Protein AF-X1N8A3-F1 (afdb_monomer)

Nearest PDB structures (foldseek):
  5oqo-assembly1_A  TM=4.784E-01  e=7.679E+00  Saccharomyces cerevisiae S288C
  8vc9-assembly3_E  TM=4.366E-01  e=6.749E+00  Leptospira interrogans serovar Copenhageni
  5oqn-assembly1_A  TM=4.807E-01  e=9.320E+00  Saccharomyces cerevisiae S288C

Mean predicted aligned error: 8.74 Å

Sequence (66 aa):
MQMETRGLLDIDSGGIPVDARIRIGEFFKMASKGEIEPRELKEELERWGLFEEYEDRFFAIFRKGR

pLDDT: mean 77.35, std 14.31, range [48.78, 90.5]

Secondary structure (DSSP, 8-state):
-----TT---B-TTS-BHHHHHHHHHHHHHHHHTSS-HHHHHHHHHHTT-HHHHHHHHHHHHHT--

Foldseek 3Di:
DDDPPDDFDPQPPLRHTPVLVVVLVVLLVCLLVVVDPLVVSQVSCVVSVNCVVCVVVSVVSVVVPD

Structure (mmCIF, N/CA/C/O backbone):
data_AF-X1N8A3-F1
#
_entry.id   AF-X1N8A3-F1
#
loop_
_atom_site.group_PDB
_atom_site.id
_atom_site.type_symbol
_atom_site.label_atom_id
_atom_site.label_alt_id
_atom_site.label_comp_id
_atom_site.label_asym_id
_atom_site.label_entity_id
_atom_site.label_seq_id
_atom_site.pdbx_PDB_ins_code
_atom_site.Cartn_x
_atom_site.Cartn_y
_atom_site.Cartn_z
_atom_site.occupancy
_atom_site.B_iso_or_equiv
_atom_site.auth_seq_id
_atom_site.auth_comp_id
_atom_site.auth_asym_id
_atom_site.auth_atom_id
_atom_site.pdbx_PDB_model_num
ATOM 1 N N . MET A 1 1 ? 23.904 -22.424 -27.615 1.00 50.09 1 MET A N 1
ATOM 2 C CA . MET A 1 1 ? 24.402 -22.279 -26.2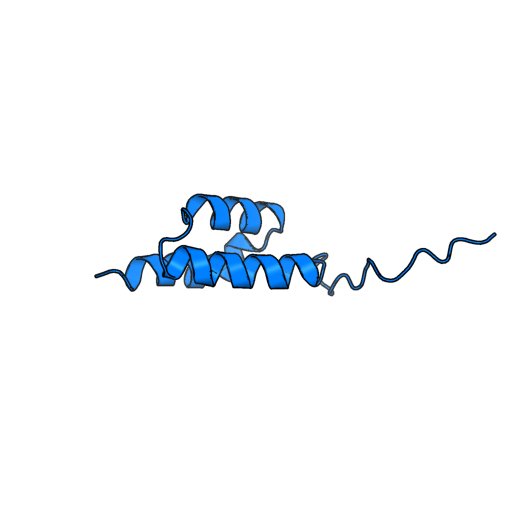34 1.00 50.09 1 MET A CA 1
ATOM 3 C C . MET A 1 1 ? 23.183 -22.311 -25.337 1.00 50.09 1 MET A C 1
ATOM 5 O O . MET A 1 1 ? 22.252 -21.562 -25.587 1.00 50.09 1 MET A O 1
ATOM 9 N N . GLN A 1 2 ? 23.160 -23.268 -24.415 1.00 60.59 2 GLN A N 1
ATOM 10 C CA . GLN A 1 2 ? 22.082 -23.517 -23.461 1.00 60.59 2 GLN A CA 1
ATOM 11 C C . GLN A 1 2 ? 22.009 -22.373 -22.453 1.00 60.59 2 GLN A C 1
ATOM 13 O O . GLN A 1 2 ? 23.058 -22.078 -21.893 1.00 60.59 2 GLN A O 1
ATOM 18 N N . MET A 1 3 ? 20.820 -21.816 -22.189 1.00 51.59 3 MET A N 1
ATOM 19 C CA . MET A 1 3 ? 20.407 -21.274 -20.879 1.00 51.59 3 MET A CA 1
ATOM 20 C C . MET A 1 3 ? 18.872 -21.260 -20.790 1.00 51.59 3 MET A C 1
ATOM 22 O O . MET A 1 3 ? 18.221 -20.223 -20.864 1.00 51.59 3 MET A O 1
ATOM 26 N N . GLU A 1 4 ? 18.290 -22.446 -20.636 1.00 48.84 4 GLU A N 1
ATOM 27 C CA . GLU A 1 4 ? 16.934 -22.625 -20.118 1.00 48.84 4 GLU A CA 1
ATOM 28 C C . GLU A 1 4 ? 16.957 -22.386 -18.598 1.00 48.84 4 GLU A C 1
ATOM 30 O O . GLU A 1 4 ? 17.041 -23.320 -17.800 1.00 48.84 4 GLU A O 1
ATOM 35 N N . THR A 1 5 ? 16.909 -21.122 -18.170 1.00 51.75 5 THR A N 1
ATOM 36 C CA . THR A 1 5 ? 16.679 -20.778 -16.758 1.00 51.75 5 THR A CA 1
ATOM 37 C C . THR A 1 5 ? 15.188 -20.545 -16.541 1.00 51.75 5 THR A C 1
ATOM 39 O O . THR A 1 5 ? 14.692 -19.428 -16.593 1.00 51.75 5 THR A O 1
ATOM 42 N N . ARG A 1 6 ? 14.476 -21.658 -16.351 1.00 51.16 6 ARG A N 1
ATOM 43 C CA . ARG A 1 6 ? 13.379 -21.845 -15.384 1.00 51.16 6 ARG A CA 1
ATOM 44 C C . ARG A 1 6 ? 12.630 -20.564 -14.951 1.00 51.16 6 ARG A C 1
ATOM 46 O O . ARG A 1 6 ? 13.063 -19.889 -14.028 1.00 51.16 6 ARG A O 1
ATOM 53 N N . GLY A 1 7 ? 11.467 -20.311 -15.555 1.00 49.03 7 GLY A N 1
ATOM 54 C CA . GLY A 1 7 ? 10.241 -19.850 -14.875 1.00 49.03 7 GLY A CA 1
ATOM 55 C C . GLY A 1 7 ? 10.277 -18.655 -13.909 1.00 49.03 7 GLY A C 1
ATOM 56 O O . GLY A 1 7 ? 9.464 -18.646 -12.995 1.00 49.03 7 GLY A O 1
ATOM 57 N N . LEU A 1 8 ? 11.174 -17.676 -14.062 1.00 51.59 8 LEU A N 1
ATOM 58 C CA . LEU A 1 8 ? 11.340 -16.587 -13.077 1.00 51.59 8 LEU A CA 1
ATOM 59 C C . LEU A 1 8 ? 11.074 -15.171 -13.603 1.00 51.59 8 LEU A C 1
ATOM 61 O O . LEU A 1 8 ? 11.274 -14.211 -12.867 1.00 51.59 8 LEU A O 1
ATOM 65 N N . LEU A 1 9 ? 10.642 -15.010 -14.854 1.00 53.66 9 LEU A N 1
ATOM 66 C CA . LEU A 1 9 ? 10.503 -13.688 -15.472 1.00 53.66 9 LEU A CA 1
ATOM 67 C C . LEU A 1 9 ? 9.209 -13.577 -16.288 1.00 53.66 9 LEU A C 1
ATOM 69 O O . LEU A 1 9 ? 9.241 -13.113 -17.423 1.00 53.66 9 LEU A O 1
ATOM 73 N N . ASP A 1 10 ? 8.066 -13.982 -15.725 1.00 53.91 10 ASP A N 1
ATOM 74 C CA . ASP A 1 10 ? 6.786 -13.428 -16.194 1.00 53.91 10 ASP A CA 1
ATOM 75 C C . ASP A 1 10 ? 6.653 -12.035 -15.563 1.00 53.91 10 ASP A C 1
ATOM 77 O O . ASP A 1 10 ? 6.039 -11.813 -14.517 1.00 53.91 10 ASP A O 1
ATOM 81 N N . ILE A 1 11 ? 7.453 -11.125 -16.107 1.00 55.69 11 ILE A N 1
ATOM 82 C CA . ILE A 1 11 ? 7.457 -9.719 -15.753 1.00 55.69 11 ILE A CA 1
ATOM 83 C C . ILE A 1 11 ? 6.328 -9.110 -16.577 1.00 55.69 11 ILE A C 1
ATOM 85 O O . ILE A 1 11 ? 6.390 -9.118 -17.806 1.00 55.69 11 ILE A O 1
ATOM 89 N N . ASP A 1 12 ? 5.286 -8.619 -15.908 1.00 60.97 12 ASP A N 1
ATOM 90 C CA . ASP A 1 12 ? 4.189 -7.933 -16.592 1.00 60.97 12 ASP A CA 1
ATOM 91 C C . ASP A 1 12 ? 4.711 -6.686 -17.325 1.00 60.97 12 ASP A C 1
ATOM 93 O O . ASP A 1 12 ? 5.807 -6.197 -17.044 1.00 60.97 12 ASP A O 1
ATOM 97 N N . SER A 1 13 ? 3.903 -6.129 -18.226 1.00 54.97 13 SER A N 1
ATOM 98 C CA . SER A 1 13 ? 4.227 -4.975 -19.082 1.00 54.97 13 SER A CA 1
ATOM 99 C C . SER A 1 13 ? 4.844 -3.767 -18.343 1.00 54.97 13 SER A C 1
ATOM 101 O O . SER A 1 13 ? 5.470 -2.921 -18.976 1.00 54.97 13 SER A O 1
ATOM 103 N N . GLY A 1 14 ? 4.689 -3.684 -17.015 1.00 62.75 14 GLY A N 1
ATOM 104 C CA . GLY A 1 14 ? 5.283 -2.672 -16.134 1.00 62.75 14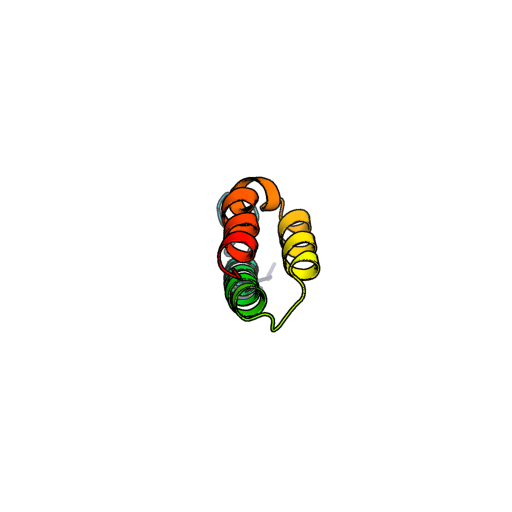 GLY A CA 1
ATOM 105 C C . GLY A 1 14 ? 6.600 -3.040 -15.429 1.00 62.75 14 GLY A C 1
ATOM 106 O O . GLY A 1 14 ? 7.019 -2.297 -14.550 1.00 62.75 14 GLY A O 1
ATOM 107 N N . GLY A 1 15 ? 7.263 -4.159 -15.738 1.00 68.69 15 GLY A N 1
ATOM 108 C CA . GLY A 1 15 ? 8.546 -4.491 -15.096 1.00 68.69 15 GLY A CA 1
ATOM 109 C C . GLY A 1 15 ? 8.426 -5.186 -13.729 1.00 68.69 15 GLY A C 1
ATOM 110 O O . GLY A 1 15 ? 9.437 -5.410 -13.063 1.00 68.69 15 GLY A O 1
ATOM 111 N N . ILE A 1 16 ? 7.208 -5.561 -13.316 1.00 73.06 16 ILE A N 1
ATOM 112 C CA . ILE A 1 16 ? 6.925 -6.141 -11.997 1.00 73.06 16 ILE A CA 1
ATOM 113 C C . ILE A 1 16 ? 6.742 -7.662 -12.097 1.00 73.06 16 ILE A C 1
ATOM 115 O O . ILE A 1 16 ? 5.843 -8.112 -12.815 1.00 73.06 16 ILE A O 1
ATOM 119 N N . PRO A 1 17 ? 7.527 -8.468 -11.358 1.00 76.50 17 PRO A N 1
ATOM 120 C CA . PRO A 1 17 ? 7.311 -9.907 -11.293 1.00 76.50 17 PRO A CA 1
ATOM 121 C C . PRO A 1 17 ? 6.003 -10.227 -10.558 1.00 76.50 17 PRO A C 1
ATOM 123 O O . PRO A 1 17 ? 5.643 -9.568 -9.578 1.00 76.50 17 PRO A O 1
ATOM 126 N N . VAL A 1 18 ? 5.300 -11.272 -11.000 1.00 77.12 18 VAL A N 1
ATOM 127 C CA . VAL A 1 18 ? 4.037 -11.728 -10.388 1.00 77.12 18 VAL A CA 1
ATOM 128 C C . VAL A 1 18 ? 4.163 -11.920 -8.870 1.00 77.12 18 VAL A C 1
ATOM 130 O O . VAL A 1 18 ? 3.285 -11.479 -8.125 1.00 77.12 18 VAL A O 1
ATOM 133 N N . ASP A 1 19 ? 5.278 -12.475 -8.392 1.00 78.19 19 ASP A N 1
ATOM 134 C CA . ASP A 1 19 ? 5.564 -12.642 -6.963 1.00 78.19 19 ASP A CA 1
ATOM 135 C C . ASP A 1 19 ? 5.548 -11.327 -6.174 1.00 78.19 19 ASP A C 1
ATOM 137 O O . ASP A 1 19 ? 5.039 -11.285 -5.052 1.00 78.19 19 ASP A O 1
ATOM 141 N N . ALA A 1 20 ? 6.059 -10.231 -6.748 1.00 82.19 20 ALA A N 1
ATOM 142 C CA . ALA A 1 20 ? 6.021 -8.923 -6.096 1.00 82.19 20 ALA A CA 1
ATOM 143 C C . ALA A 1 20 ? 4.578 -8.436 -5.932 1.00 82.19 20 ALA A C 1
ATOM 145 O O . ALA A 1 20 ? 4.213 -7.925 -4.875 1.00 82.19 20 ALA A O 1
ATOM 146 N N . ARG A 1 21 ? 3.727 -8.671 -6.936 1.00 81.19 21 ARG A N 1
ATOM 147 C CA . ARG A 1 21 ? 2.304 -8.317 -6.876 1.00 81.19 21 ARG A CA 1
ATOM 148 C C . ARG A 1 21 ? 1.564 -9.122 -5.803 1.00 81.19 21 ARG A C 1
ATOM 150 O O . ARG A 1 21 ? 0.759 -8.557 -5.062 1.00 81.19 21 ARG A O 1
ATOM 157 N N . ILE A 1 22 ? 1.876 -10.416 -5.675 1.00 85.56 22 ILE A N 1
ATOM 158 C CA . ILE A 1 22 ? 1.346 -11.277 -4.604 1.00 85.56 22 ILE A CA 1
ATOM 159 C C . ILE A 1 22 ? 1.797 -10.755 -3.235 1.00 85.56 22 ILE A C 1
ATOM 161 O O . ILE A 1 22 ? 0.960 -10.568 -2.350 1.00 85.56 22 ILE A O 1
ATOM 165 N N . ARG A 1 23 ? 3.093 -10.448 -3.080 1.00 84.81 23 ARG A N 1
ATOM 166 C CA . ARG A 1 23 ? 3.653 -9.880 -1.844 1.00 84.81 23 ARG A CA 1
ATOM 167 C C . ARG A 1 23 ? 2.954 -8.583 -1.458 1.00 84.81 23 ARG A C 1
ATOM 169 O O . ARG A 1 23 ? 2.484 -8.483 -0.333 1.00 84.81 23 ARG A O 1
ATOM 176 N N . ILE A 1 24 ? 2.816 -7.626 -2.376 1.00 87.25 24 ILE A N 1
ATOM 177 C CA . ILE A 1 24 ? 2.124 -6.350 -2.123 1.00 87.25 24 ILE A CA 1
ATOM 178 C C . ILE A 1 24 ? 0.696 -6.597 -1.621 1.00 87.25 24 ILE A C 1
ATOM 180 O O . ILE A 1 24 ? 0.276 -5.995 -0.634 1.00 87.25 24 ILE A O 1
ATOM 184 N N . GLY A 1 25 ? -0.041 -7.521 -2.243 1.00 86.44 25 GLY A N 1
ATOM 185 C CA . GLY A 1 25 ? -1.383 -7.894 -1.790 1.00 86.44 25 GLY A CA 1
ATOM 186 C C . GLY A 1 25 ? -1.421 -8.433 -0.352 1.00 86.44 25 GLY A C 1
ATOM 187 O O . GLY A 1 25 ? -2.340 -8.110 0.405 1.00 86.44 25 GLY A O 1
ATOM 188 N N . GLU A 1 26 ? -0.420 -9.220 0.044 1.00 90.25 26 GLU A N 1
ATOM 189 C CA . GLU A 1 26 ? -0.259 -9.701 1.422 1.00 90.25 26 GLU A CA 1
ATOM 190 C C . GLU A 1 26 ? 0.072 -8.558 2.388 1.00 90.25 26 GLU A C 1
ATOM 192 O O . GLU A 1 26 ? -0.600 -8.422 3.412 1.00 90.25 26 GLU A O 1
ATOM 197 N N . PHE A 1 27 ? 1.019 -7.681 2.030 1.00 89.12 27 PHE A N 1
ATOM 198 C CA . PHE A 1 27 ? 1.356 -6.488 2.812 1.00 89.12 27 PHE A CA 1
ATOM 199 C C . PHE A 1 27 ? 0.112 -5.613 3.050 1.00 89.12 27 PHE A C 1
ATOM 201 O O . PHE A 1 27 ? -0.127 -5.181 4.172 1.00 89.12 27 PHE A O 1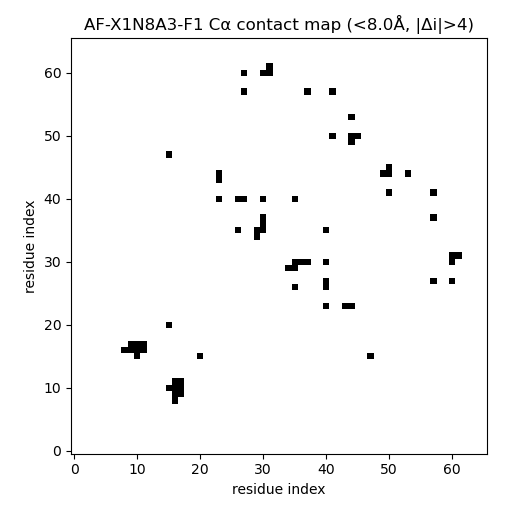
ATOM 208 N N . PHE A 1 28 ? -0.750 -5.422 2.046 1.00 88.31 28 PHE A N 1
ATOM 209 C CA . PHE A 1 28 ? -2.022 -4.702 2.206 1.00 88.31 28 PHE A CA 1
ATOM 210 C C . PHE A 1 28 ? -2.949 -5.345 3.247 1.00 88.31 28 PHE A C 1
ATOM 212 O O . PHE A 1 28 ? -3.541 -4.644 4.073 1.00 88.31 28 PHE A O 1
ATOM 219 N N . LYS A 1 29 ? -3.081 -6.678 3.236 1.00 88.94 29 LYS A N 1
ATOM 220 C CA . LYS A 1 29 ? -3.882 -7.401 4.237 1.00 88.94 29 LYS A CA 1
ATOM 221 C C . LYS A 1 29 ? -3.289 -7.262 5.634 1.00 88.94 29 LYS A C 1
ATOM 223 O O . LYS A 1 29 ? -4.038 -7.000 6.572 1.00 88.94 29 LYS A O 1
ATOM 228 N N . MET A 1 30 ? -1.977 -7.439 5.763 1.00 89.81 30 MET A N 1
ATOM 229 C CA . MET A 1 30 ? -1.270 -7.341 7.037 1.00 89.81 30 MET A CA 1
ATOM 230 C C . MET A 1 30 ? -1.354 -5.915 7.598 1.00 89.81 30 MET A C 1
ATOM 232 O O . MET A 1 30 ? -1.740 -5.737 8.750 1.00 89.81 30 MET A O 1
ATOM 236 N N . ALA A 1 31 ? -1.119 -4.890 6.772 1.00 88.00 31 ALA A N 1
ATOM 237 C CA . ALA A 1 31 ? -1.236 -3.484 7.161 1.00 88.00 31 ALA A CA 1
ATOM 238 C C . ALA A 1 31 ? -2.671 -3.138 7.584 1.00 88.00 31 ALA A C 1
ATOM 240 O O . ALA A 1 31 ? -2.878 -2.483 8.601 1.00 88.00 31 ALA A O 1
ATOM 241 N N . SER A 1 32 ? -3.681 -3.646 6.865 1.00 84.81 32 SER A N 1
ATOM 242 C CA . SER A 1 32 ? -5.090 -3.450 7.234 1.00 84.81 32 SER A CA 1
ATOM 243 C C . SER A 1 32 ? -5.490 -4.122 8.545 1.00 84.81 32 SER A C 1
ATOM 245 O O . SER A 1 32 ? -6.481 -3.710 9.146 1.00 84.81 32 SER A O 1
ATOM 247 N N . LYS A 1 33 ? -4.770 -5.158 8.971 1.00 87.88 33 LYS A N 1
ATOM 248 C CA . LYS A 1 33 ? -4.975 -5.828 10.257 1.00 87.88 33 LYS A CA 1
ATOM 249 C C . LYS A 1 33 ? -4.096 -5.256 11.375 1.00 87.88 33 LYS A C 1
ATOM 251 O O . LYS A 1 33 ? -4.274 -5.652 12.521 1.00 87.88 33 LYS A O 1
ATOM 256 N N . GLY A 1 34 ? -3.158 -4.362 11.053 1.00 86.12 34 GLY A N 1
ATOM 257 C CA . GLY A 1 34 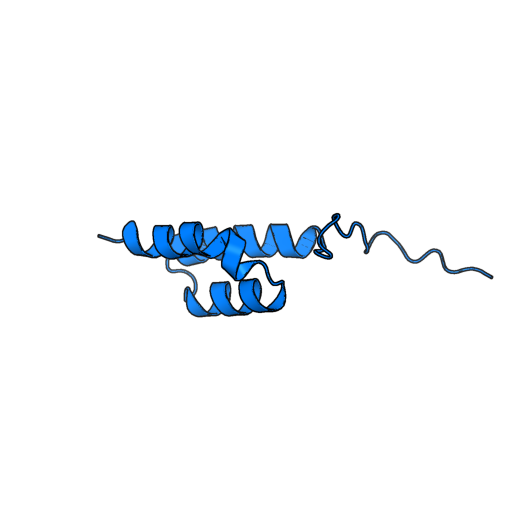? -2.139 -3.880 11.987 1.00 86.12 34 GLY A CA 1
ATOM 258 C C . GLY A 1 34 ? -1.048 -4.911 12.304 1.00 86.12 34 GLY A C 1
ATOM 259 O O . GLY A 1 34 ? -0.395 -4.797 13.334 1.00 86.12 34 GLY A O 1
ATOM 260 N N . GLU A 1 35 ? -0.860 -5.926 11.451 1.00 89.56 35 GLU A N 1
ATOM 261 C CA . GLU A 1 35 ? 0.201 -6.939 11.603 1.00 89.56 35 GLU A CA 1
ATOM 262 C C . GLU A 1 35 ? 1.585 -6.397 11.208 1.00 89.56 35 GLU A C 1
ATOM 264 O O . GLU A 1 35 ? 2.601 -6.895 11.683 1.00 89.56 35 GLU A O 1
ATOM 269 N N . ILE A 1 36 ? 1.625 -5.374 10.353 1.00 88.31 36 ILE A N 1
ATOM 270 C CA . ILE A 1 36 ? 2.846 -4.682 9.929 1.00 88.31 36 ILE A CA 1
ATOM 271 C C . ILE A 1 36 ? 2.632 -3.175 9.965 1.00 88.31 36 ILE A C 1
ATOM 273 O O . ILE A 1 36 ? 1.498 -2.690 9.882 1.00 88.31 36 ILE A O 1
ATOM 277 N N . GLU A 1 37 ? 3.729 -2.427 9.999 1.00 87.69 37 GLU A N 1
ATOM 278 C CA . GLU A 1 37 ? 3.653 -0.990 9.803 1.00 87.69 37 GLU A CA 1
ATOM 279 C C . GLU A 1 37 ? 3.339 -0.655 8.336 1.00 87.69 37 GLU A C 1
ATOM 281 O O . GLU A 1 37 ? 3.962 -1.192 7.418 1.00 87.69 37 GLU A O 1
ATOM 286 N N . PRO A 1 38 ? 2.421 0.288 8.078 1.00 84.94 38 PRO A N 1
ATOM 287 C CA . PRO A 1 38 ? 2.155 0.778 6.729 1.00 84.94 38 PRO A CA 1
ATOM 288 C C . PRO A 1 38 ? 3.403 1.345 6.037 1.00 84.94 38 PRO A C 1
ATOM 290 O O . PRO A 1 38 ? 3.505 1.328 4.815 1.00 84.94 38 PRO A O 1
ATOM 293 N N . ARG A 1 39 ? 4.375 1.837 6.811 1.00 86.75 39 ARG A N 1
ATOM 294 C CA . ARG A 1 39 ? 5.658 2.294 6.278 1.00 86.75 39 ARG A CA 1
ATOM 295 C C . ARG A 1 39 ? 6.383 1.190 5.499 1.00 86.75 39 ARG A C 1
ATOM 297 O O . ARG A 1 39 ? 6.850 1.465 4.403 1.00 86.75 39 ARG A O 1
ATOM 304 N N . GLU A 1 40 ? 6.393 -0.040 6.009 1.00 89.25 40 GLU A N 1
ATOM 305 C CA . GLU A 1 40 ? 7.026 -1.189 5.345 1.00 89.25 40 GLU A CA 1
ATOM 306 C C . GLU A 1 40 ? 6.362 -1.469 3.989 1.00 89.25 40 GLU A C 1
ATOM 308 O O . GLU A 1 40 ? 7.027 -1.637 2.971 1.00 89.25 40 GLU A O 1
ATOM 313 N N . LEU A 1 41 ? 5.023 -1.435 3.951 1.00 89.06 41 LEU A N 1
ATOM 314 C CA . 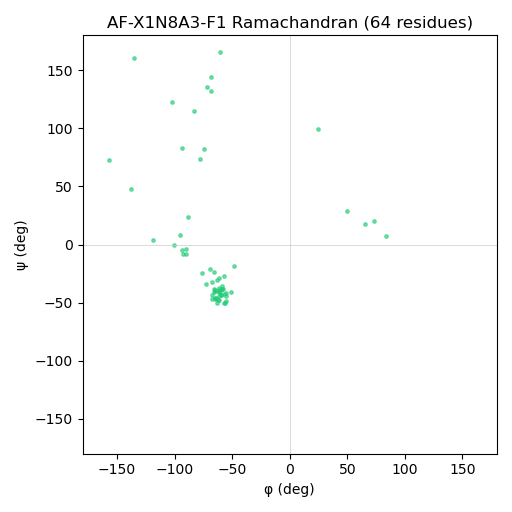LEU A 1 41 ? 4.262 -1.568 2.706 1.00 89.06 41 LEU A CA 1
ATOM 315 C C . LEU A 1 41 ? 4.591 -0.431 1.720 1.00 89.06 41 LEU A C 1
ATOM 317 O O . LEU A 1 41 ? 4.700 -0.681 0.520 1.00 89.06 41 LEU A O 1
ATOM 321 N N . LYS A 1 42 ? 4.766 0.803 2.207 1.00 88.69 42 LYS A N 1
ATOM 322 C CA . LYS A 1 42 ? 5.137 1.960 1.381 1.00 88.69 42 LYS A CA 1
ATOM 323 C C . LYS A 1 42 ? 6.529 1.806 0.763 1.00 88.69 42 LYS A C 1
ATOM 325 O O . LYS A 1 42 ? 6.656 2.025 -0.437 1.00 88.69 42 LYS A O 1
ATOM 330 N N . GLU A 1 43 ? 7.535 1.401 1.537 1.00 90.50 43 GLU A N 1
ATOM 331 C CA . GLU A 1 43 ? 8.906 1.215 1.033 1.00 90.50 43 GLU A CA 1
ATOM 332 C C . GLU A 1 43 ? 8.947 0.168 -0.090 1.00 90.50 43 GLU A C 1
ATOM 334 O O . GLU A 1 43 ? 9.588 0.373 -1.125 1.00 90.50 43 GLU A O 1
ATOM 339 N N . GLU A 1 44 ? 8.173 -0.910 0.052 1.00 88.75 44 GLU A N 1
ATOM 340 C CA . GLU A 1 44 ? 8.058 -1.922 -0.991 1.00 88.75 44 GLU A CA 1
ATOM 341 C C . GLU A 1 44 ? 7.340 -1.383 -2.237 1.00 88.75 44 GLU A C 1
ATOM 343 O O . GLU A 1 44 ? 7.812 -1.585 -3.353 1.00 88.75 44 GLU A O 1
ATOM 348 N N . LEU A 1 45 ? 6.246 -0.633 -2.081 1.00 88.25 45 LEU A N 1
ATOM 349 C CA . LEU A 1 45 ? 5.560 0.011 -3.207 1.00 88.25 45 LEU A CA 1
ATOM 350 C C . LEU A 1 45 ? 6.455 1.018 -3.949 1.00 88.25 45 LEU A C 1
ATOM 352 O O . LEU A 1 45 ? 6.432 1.055 -5.180 1.00 88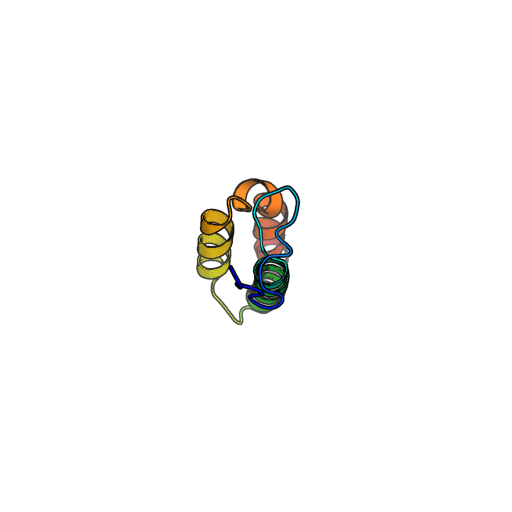.25 45 LEU A O 1
ATOM 356 N N . GLU A 1 46 ? 7.251 1.813 -3.230 1.00 88.50 46 GLU A N 1
ATOM 357 C CA . GLU A 1 46 ? 8.196 2.781 -3.807 1.00 88.50 46 GLU A CA 1
ATOM 358 C C . GLU A 1 46 ? 9.313 2.080 -4.584 1.00 88.50 46 GLU A C 1
ATOM 360 O O . GLU A 1 46 ? 9.652 2.499 -5.690 1.00 88.50 46 GLU A O 1
ATOM 365 N N . ARG A 1 47 ? 9.830 0.961 -4.063 1.00 85.44 47 ARG A N 1
ATOM 366 C CA . ARG A 1 47 ? 10.844 0.142 -4.742 1.00 85.44 47 A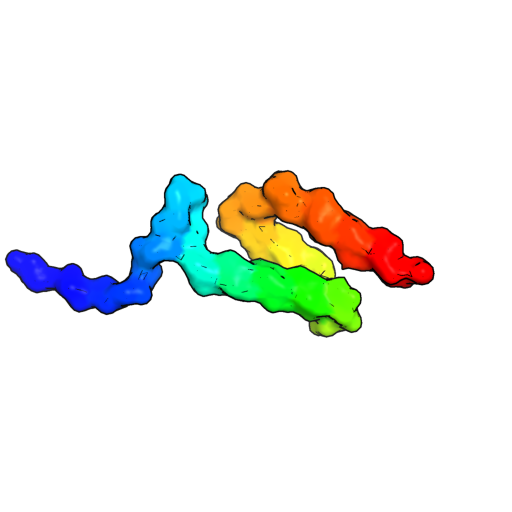RG A CA 1
ATOM 367 C C . ARG A 1 47 ? 10.378 -0.374 -6.101 1.00 85.44 47 ARG A C 1
ATOM 369 O O . ARG A 1 47 ? 11.181 -0.498 -7.024 1.00 85.44 47 ARG A O 1
ATOM 376 N N . TRP A 1 48 ? 9.093 -0.689 -6.205 1.00 84.12 48 TRP A N 1
ATOM 377 C CA . TRP A 1 48 ? 8.464 -1.161 -7.433 1.00 84.12 48 TRP A CA 1
ATOM 378 C C . TRP A 1 48 ? 7.904 -0.020 -8.297 1.00 84.12 48 TRP A C 1
ATOM 380 O O . TRP A 1 48 ? 7.410 -0.286 -9.384 1.00 84.12 48 TRP A O 1
ATOM 390 N N . GLY A 1 49 ? 7.955 1.239 -7.847 1.00 84.25 49 GLY A N 1
ATOM 391 C CA . GLY A 1 49 ? 7.327 2.363 -8.554 1.00 84.25 49 GLY A CA 1
ATOM 392 C C . GLY A 1 49 ? 5.796 2.276 -8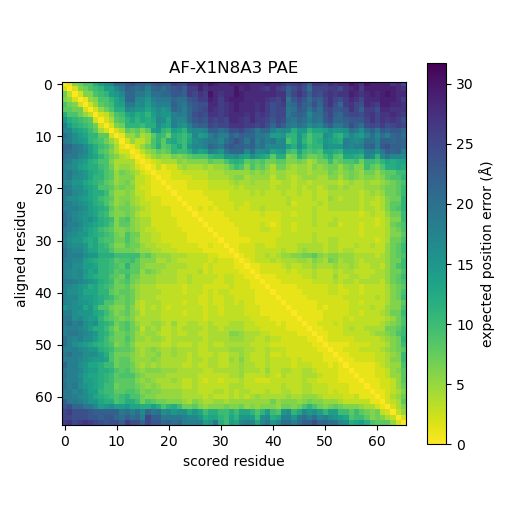.610 1.00 84.25 49 GLY A C 1
ATOM 393 O O . GLY A 1 49 ? 5.164 2.933 -9.428 1.00 84.25 49 GLY A O 1
ATOM 394 N N . LEU A 1 50 ? 5.192 1.457 -7.746 1.00 84.88 50 LEU A N 1
ATOM 395 C CA . LEU A 1 50 ? 3.745 1.255 -7.647 1.00 84.88 50 LEU A CA 1
ATOM 396 C C . LEU A 1 50 ? 3.110 2.167 -6.598 1.00 84.88 50 LEU A C 1
ATOM 398 O O . LEU A 1 50 ? 1.894 2.170 -6.447 1.00 84.88 50 LEU A O 1
ATOM 402 N N . PHE A 1 51 ? 3.913 2.931 -5.857 1.00 86.75 51 PHE A N 1
ATOM 403 C CA . PHE A 1 51 ? 3.401 3.804 -4.810 1.00 86.75 51 PHE A CA 1
ATOM 404 C C . PHE A 1 51 ? 2.345 4.770 -5.343 1.00 86.75 51 PHE A C 1
ATOM 406 O O . PHE A 1 51 ? 1.261 4.789 -4.787 1.00 86.75 51 PHE A O 1
ATOM 413 N N . GLU A 1 52 ? 2.594 5.472 -6.450 1.00 86.75 52 GLU A N 1
ATOM 414 C CA . GLU A 1 52 ? 1.623 6.423 -7.016 1.00 86.75 52 GLU A CA 1
ATOM 415 C C . GLU A 1 52 ? 0.305 5.750 -7.441 1.00 86.75 52 GLU A C 1
ATOM 417 O O . GLU A 1 52 ? -0.772 6.298 -7.219 1.00 86.75 52 GLU A O 1
ATOM 422 N N . GLU A 1 53 ? 0.362 4.533 -7.994 1.00 86.88 53 GLU A N 1
ATOM 423 C CA . GLU A 1 53 ? -0.837 3.780 -8.399 1.00 86.88 53 GLU A CA 1
ATOM 424 C C . GLU A 1 53 ? -1.618 3.232 -7.190 1.00 86.88 53 GLU A C 1
ATOM 426 O O . GLU A 1 53 ? -2.848 3.162 -7.203 1.00 86.88 53 GLU A O 1
ATOM 431 N N . TYR A 1 54 ? -0.912 2.848 -6.124 1.00 86.69 54 TYR A N 1
ATOM 432 C CA . TYR A 1 54 ? -1.494 2.228 -4.932 1.00 86.69 54 TYR A CA 1
ATOM 433 C C . TYR A 1 54 ? -1.672 3.205 -3.761 1.00 86.69 54 TYR A C 1
ATOM 435 O O . TYR A 1 54 ? -2.195 2.793 -2.724 1.00 86.69 54 TYR A O 1
ATOM 443 N N . GLU A 1 55 ? -1.295 4.476 -3.916 1.00 88.38 55 GLU A N 1
ATOM 444 C CA . GLU A 1 55 ? -1.313 5.516 -2.882 1.00 88.38 55 GLU A CA 1
ATOM 445 C C . GLU A 1 55 ? -2.715 5.675 -2.280 1.00 88.38 55 GLU A C 1
ATOM 447 O O . GLU A 1 55 ? -2.894 5.596 -1.063 1.00 88.38 55 GLU A O 1
ATOM 452 N N . ASP A 1 56 ? -3.735 5.817 -3.128 1.00 88.38 56 ASP A N 1
ATOM 453 C CA . ASP A 1 56 ? -5.127 5.972 -2.689 1.00 88.38 56 ASP A CA 1
ATOM 454 C C . ASP A 1 56 ? -5.592 4.764 -1.856 1.00 88.38 56 ASP A C 1
ATOM 456 O O . ASP A 1 56 ? -6.158 4.893 -0.763 1.00 88.38 56 ASP A O 1
ATOM 460 N N . ARG A 1 57 ? -5.241 3.558 -2.320 1.00 85.56 57 ARG A N 1
ATOM 461 C CA . ARG A 1 57 ? -5.544 2.293 -1.642 1.00 85.56 57 ARG A CA 1
ATOM 462 C C . ARG A 1 57 ? -4.811 2.182 -0.310 1.00 85.56 57 ARG A C 1
ATOM 464 O O . ARG A 1 57 ? -5.367 1.664 0.659 1.00 85.56 57 ARG A O 1
ATOM 471 N N . PHE A 1 58 ? -3.569 2.652 -0.266 1.00 87.50 58 PHE A N 1
ATOM 472 C CA . PHE A 1 58 ? -2.737 2.689 0.925 1.00 87.50 58 PHE A CA 1
ATOM 473 C C . PHE A 1 58 ? -3.352 3.604 1.986 1.00 87.50 58 PHE A C 1
ATOM 475 O O . PHE A 1 58 ? -3.595 3.161 3.108 1.00 87.50 58 PHE A O 1
ATOM 482 N N . PHE A 1 59 ? -3.725 4.834 1.626 1.00 86.62 59 PHE A N 1
ATOM 483 C CA . PHE A 1 59 ? -4.407 5.757 2.539 1.00 86.62 59 PHE A CA 1
ATOM 484 C C . PHE A 1 59 ? -5.781 5.249 2.998 1.00 86.62 59 PHE A C 1
ATOM 486 O O . PHE A 1 59 ? -6.192 5.508 4.136 1.00 86.62 59 PHE A O 1
ATOM 493 N N . ALA A 1 60 ? -6.482 4.474 2.164 1.00 86.62 60 ALA A N 1
ATOM 494 C CA . ALA A 1 60 ? -7.748 3.852 2.541 1.00 86.62 60 ALA A CA 1
ATOM 495 C C . ALA A 1 60 ? -7.614 2.877 3.728 1.00 86.62 60 ALA A C 1
ATOM 497 O O . ALA A 1 60 ? -8.561 2.753 4.510 1.00 86.62 60 ALA A O 1
ATOM 498 N N . ILE A 1 61 ? -6.449 2.238 3.915 1.00 82.81 61 ILE A N 1
ATOM 499 C CA . ILE A 1 61 ? -6.182 1.387 5.085 1.00 82.81 61 ILE A CA 1
ATOM 500 C C . ILE A 1 61 ? -6.272 2.207 6.379 1.00 82.81 61 ILE A C 1
ATOM 502 O O . ILE A 1 61 ? -6.979 1.824 7.310 1.00 82.81 61 ILE A O 1
ATOM 506 N N . PHE A 1 62 ? -5.627 3.374 6.419 1.00 79.00 62 PHE A N 1
ATOM 507 C CA . PHE A 1 62 ? -5.624 4.245 7.598 1.00 79.00 62 PHE A CA 1
ATOM 508 C C . PHE A 1 62 ? -6.999 4.838 7.894 1.00 79.00 62 PHE A C 1
ATOM 510 O O . PHE A 1 62 ? -7.352 5.053 9.051 1.00 79.00 62 PHE A O 1
ATOM 517 N N . ARG A 1 63 ? -7.805 5.087 6.857 1.00 76.12 63 ARG A N 1
ATOM 518 C CA . ARG A 1 63 ? -9.161 5.627 7.023 1.00 76.12 63 ARG A CA 1
ATOM 519 C C . ARG A 1 63 ? -10.141 4.646 7.661 1.00 76.12 63 ARG A C 1
ATOM 521 O O . ARG A 1 63 ? -11.165 5.094 8.170 1.00 76.12 63 ARG A O 1
ATOM 528 N N . LYS A 1 64 ? -9.870 3.339 7.621 1.00 61.78 64 LYS A N 1
ATOM 529 C CA . LYS A 1 64 ? -10.804 2.308 8.100 1.00 61.78 64 LYS A CA 1
ATOM 530 C C . LYS A 1 64 ? -10.627 1.950 9.582 1.00 61.78 64 LYS A C 1
ATOM 532 O O . LYS A 1 64 ? -11.460 1.239 10.127 1.00 61.78 64 LYS A O 1
ATOM 537 N N . GLY A 1 65 ? -9.581 2.458 10.236 1.00 56.84 65 GLY A N 1
ATOM 538 C CA . GLY A 1 65 ? -9.278 2.197 11.648 1.00 56.84 65 GLY A CA 1
ATOM 539 C C . GLY A 1 65 ? -9.934 3.147 12.660 1.00 56.84 65 GLY A C 1
ATOM 540 O O . GLY A 1 65 ? -9.374 3.306 13.742 1.00 56.84 65 GLY A O 1
ATOM 541 N N . ARG A 1 66 ? -11.054 3.808 12.326 1.00 48.78 66 ARG A N 1
ATOM 542 C CA . ARG A 1 66 ? -11.791 4.688 13.254 1.00 48.78 66 ARG A CA 1
ATOM 543 C C . ARG A 1 66 ? -13.088 4.059 13.741 1.00 48.78 66 ARG A C 1
ATOM 545 O O . ARG A 1 66 ? -13.805 3.490 12.891 1.00 48.78 66 ARG A O 1
#

Radius of gyration: 14.81 Å; Cα contacts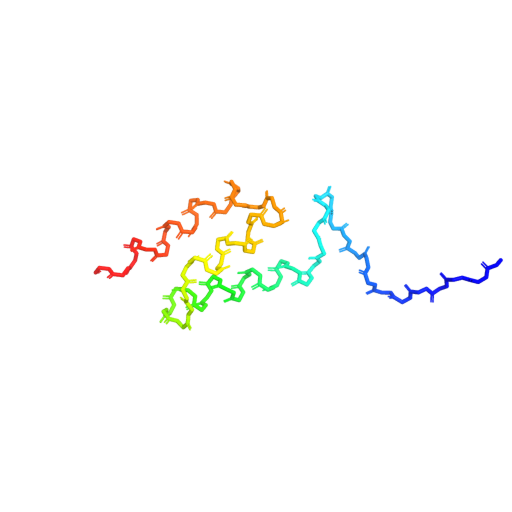 (8 Å, |Δi|>4): 35; chains: 1; bounding box: 36×30×40 Å

Solvent-accessible surface area (backbone atoms only — not comparable to full-atom values): 4121 Å² total; per-residue (Å²): 134,91,79,89,74,73,96,78,74,70,48,45,102,82,75,48,43,57,69,56,57,54,49,51,56,50,41,52,54,33,35,62,70,65,75,41,60,59,64,62,48,47,56,54,27,51,75,68,68,40,34,82,81,43,42,68,64,54,54,49,45,68,68,65,78,116

Organism: NCBI:txid412755